Protein AF-Q7Z3J3-2-F1 (afdb_monomer_lite)

Sequence (155 aa):
MDPRAHRFLGLLYELEENTEKAVECYRRSVELNPTQKDLVLKIAELLCKNDVTDGRAKYWVERAAKLFPGSPAIYKLKEQLLDCEGEDGWNKLFDLIQSELYVRPDDVHVNIRLVELYRSTKRLKDAVARCHEAERNIALRSSLEWNSCVVQTLK

Foldseek 3Di:
DALVVLQVQLVVCVVVVNLVSNLVSLVVSCVRPVVPLVSLLVNLVSCLVVPLPPPVNVVSLVSNCVVDPLDPSSLVSLLSNLVVVPPVSLVVNLVSLVVNCVVVVLPLVSLLVNLVSCVVVVVLVVSQVSLVVCVPPPSLVPDPSSVVSNVVSVD

Structure (mmCIF, N/CA/C/O backbone):
data_AF-Q7Z3J3-2-F1
#
_entry.id   AF-Q7Z3J3-2-F1
#
loop_
_atom_site.group_PDB
_atom_site.id
_atom_site.type_symbol
_atom_site.label_atom_id
_atom_site.label_alt_id
_atom_site.label_comp_id
_atom_site.label_asym_id
_atom_site.label_entity_id
_atom_site.label_seq_id
_atom_site.pdbx_PDB_ins_code
_atom_site.Cartn_x
_atom_site.Cartn_y
_atom_site.Cartn_z
_atom_site.occupancy
_atom_site.B_iso_or_equiv
_atom_site.auth_seq_id
_atom_site.auth_comp_id
_atom_site.auth_asym_id
_atom_site.auth_atom_id
_atom_site.pdbx_PDB_model_num
ATOM 1 N N . MET A 1 1 ? 22.653 9.520 -22.643 1.00 63.66 1 MET A N 1
ATOM 2 C CA . MET A 1 1 ? 21.514 8.939 -23.389 1.00 63.66 1 MET A CA 1
ATOM 3 C C . MET A 1 1 ? 20.241 9.659 -22.974 1.00 63.66 1 MET A C 1
ATOM 5 O O . MET A 1 1 ? 20.209 10.203 -21.880 1.00 63.66 1 MET A O 1
ATOM 9 N N . ASP A 1 2 ? 19.239 9.710 -23.851 1.00 89.56 2 ASP A N 1
ATOM 10 C CA . ASP A 1 2 ? 17.953 10.385 -23.619 1.00 89.56 2 ASP A CA 1
ATOM 11 C C . ASP A 1 2 ? 17.171 9.717 -22.459 1.00 89.56 2 ASP A C 1
ATOM 13 O O . ASP A 1 2 ? 17.077 8.484 -22.446 1.00 89.56 2 ASP A O 1
ATOM 17 N N . PRO A 1 3 ? 16.584 10.467 -21.500 1.00 91.88 3 PRO A N 1
ATOM 18 C CA . PRO A 1 3 ? 15.710 9.904 -20.461 1.00 91.88 3 PRO A CA 1
ATOM 19 C C . PRO A 1 3 ? 14.597 9.005 -21.020 1.00 91.88 3 PRO A C 1
ATOM 21 O O . PRO A 1 3 ? 14.245 8.007 -20.385 1.00 91.88 3 PRO A O 1
ATOM 24 N N . ARG A 1 4 ? 14.076 9.296 -22.218 1.00 92.94 4 ARG A N 1
ATOM 25 C CA . ARG A 1 4 ? 13.056 8.478 -22.894 1.00 92.94 4 ARG A CA 1
ATOM 26 C C . ARG A 1 4 ? 13.582 7.100 -23.287 1.00 92.94 4 ARG A C 1
ATOM 28 O O . ARG A 1 4 ? 12.855 6.120 -23.158 1.00 92.94 4 ARG A O 1
ATOM 35 N N . ALA A 1 5 ? 14.847 7.010 -23.704 1.00 95.00 5 ALA A N 1
ATOM 36 C CA . ALA A 1 5 ? 15.481 5.735 -24.033 1.00 95.00 5 ALA A CA 1
ATOM 37 C C . ALA A 1 5 ? 15.639 4.862 -22.780 1.00 95.00 5 ALA A C 1
ATOM 39 O O . ALA A 1 5 ? 15.312 3.680 -22.806 1.00 95.00 5 ALA A O 1
ATOM 40 N N . HIS A 1 6 ? 16.056 5.460 -21.660 1.00 95.06 6 HIS A N 1
ATOM 41 C CA . HIS A 1 6 ? 16.124 4.760 -20.375 1.00 95.06 6 HIS A CA 1
ATOM 42 C C . HIS A 1 6 ? 14.747 4.303 -19.881 1.00 95.06 6 HIS A C 1
ATOM 44 O O . HIS A 1 6 ? 14.615 3.172 -19.426 1.00 95.06 6 HIS A O 1
ATOM 50 N N . ARG A 1 7 ? 13.709 5.137 -20.022 1.00 96.38 7 ARG A N 1
ATOM 51 C CA . ARG A 1 7 ? 12.327 4.751 -19.697 1.00 96.38 7 ARG A CA 1
ATOM 52 C C . ARG A 1 7 ? 11.870 3.561 -20.536 1.00 96.38 7 ARG A C 1
ATOM 54 O O . ARG A 1 7 ? 11.320 2.612 -19.993 1.00 96.38 7 ARG A O 1
ATOM 61 N N . PHE A 1 8 ? 12.097 3.605 -21.846 1.00 96.88 8 PHE A N 1
ATOM 62 C CA . PHE A 1 8 ? 11.684 2.525 -22.735 1.00 96.88 8 PHE A CA 1
ATOM 63 C C . PHE A 1 8 ? 12.425 1.219 -22.429 1.00 96.88 8 PHE A C 1
ATOM 65 O O . PHE A 1 8 ? 11.799 0.171 -22.342 1.00 96.88 8 PHE A O 1
ATOM 72 N N . LEU A 1 9 ? 13.732 1.288 -22.164 1.00 97.19 9 LEU A N 1
ATOM 73 C CA . LEU A 1 9 ? 14.509 0.121 -21.750 1.00 97.19 9 LEU A CA 1
ATOM 74 C C . 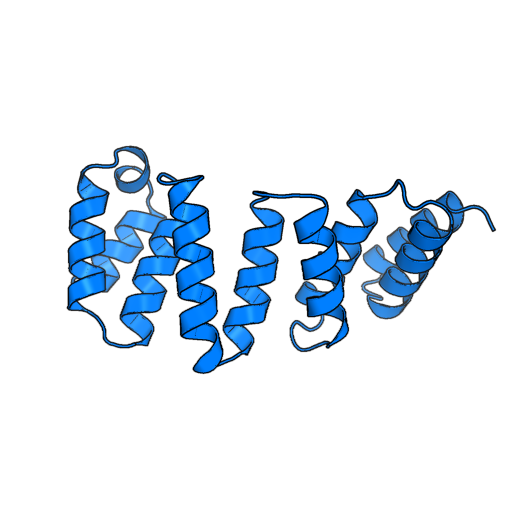LEU A 1 9 ? 14.033 -0.449 -20.403 1.00 97.19 9 LEU A C 1
ATOM 76 O O . LEU A 1 9 ? 13.972 -1.664 -20.245 1.00 97.19 9 LEU A O 1
ATOM 80 N N . GLY A 1 10 ? 13.648 0.412 -19.456 1.00 97.81 10 GLY A N 1
ATOM 81 C CA . GLY A 1 10 ? 13.048 -0.019 -18.192 1.00 97.81 10 GLY A CA 1
ATOM 82 C C . GLY A 1 10 ? 11.746 -0.791 -18.394 1.00 97.81 10 GLY A C 1
ATOM 83 O O . GLY A 1 10 ? 11.554 -1.821 -17.758 1.00 97.81 10 GLY A O 1
ATOM 84 N N . LEU A 1 11 ? 10.909 -0.355 -19.340 1.00 97.94 11 LEU A N 1
ATOM 85 C CA . LEU A 1 11 ? 9.674 -1.054 -19.700 1.00 97.94 11 LEU A CA 1
ATOM 86 C C . LEU A 1 11 ? 9.942 -2.425 -20.328 1.00 97.94 11 LEU A C 1
ATOM 88 O O . LEU A 1 11 ? 9.247 -3.381 -20.006 1.00 97.94 11 LEU A O 1
ATOM 92 N N . LEU A 1 12 ? 10.952 -2.537 -21.198 1.00 98.19 12 LEU A N 1
ATOM 93 C CA . LEU A 1 12 ? 11.341 -3.827 -21.776 1.00 98.19 12 LEU A CA 1
ATOM 94 C C . LEU A 1 12 ? 11.788 -4.807 -20.684 1.00 98.19 12 LEU A C 1
ATOM 96 O O . LEU A 1 12 ? 11.304 -5.932 -20.646 1.00 98.19 12 LEU A O 1
ATOM 100 N N . TYR A 1 13 ? 12.631 -4.362 -19.749 1.00 98.19 13 TYR A N 1
ATOM 101 C CA . TYR A 1 13 ? 13.051 -5.204 -18.628 1.00 98.19 13 TYR A CA 1
ATOM 102 C C . TYR A 1 13 ? 11.916 -5.530 -17.649 1.00 98.19 13 TYR A C 1
ATOM 104 O O . TYR A 1 13 ? 11.909 -6.621 -17.090 1.00 98.19 13 TYR A O 1
ATOM 112 N N . GLU A 1 14 ? 10.946 -4.631 -17.452 1.00 97.75 14 GLU A N 1
ATOM 113 C CA . GLU A 1 14 ? 9.740 -4.910 -16.658 1.00 97.75 14 GLU A CA 1
ATOM 114 C C . GLU A 1 14 ? 8.900 -6.029 -17.291 1.00 97.75 14 GLU A C 1
ATOM 116 O O . GLU A 1 14 ? 8.432 -6.914 -16.578 1.00 97.75 14 GLU A O 1
ATOM 121 N N . LEU A 1 15 ? 8.749 -6.028 -18.620 1.00 97.50 15 LEU A N 1
ATOM 122 C CA . LEU A 1 15 ? 8.045 -7.085 -19.358 1.00 97.50 15 LEU A CA 1
ATOM 123 C C . LEU A 1 15 ? 8.790 -8.427 -19.336 1.00 97.50 15 LEU A C 1
ATOM 125 O O . LEU A 1 15 ? 8.155 -9.474 -19.391 1.00 97.50 15 LEU A O 1
ATOM 129 N N . GLU A 1 16 ? 10.118 -8.397 -19.233 1.00 97.31 16 GLU A N 1
ATOM 130 C CA . GLU A 1 16 ? 10.969 -9.579 -19.035 1.00 97.31 16 GLU A CA 1
ATOM 131 C C . GLU A 1 16 ? 11.041 -10.036 -17.563 1.00 97.31 16 GLU A C 1
ATOM 133 O O . GLU A 1 16 ? 11.842 -10.909 -17.236 1.00 97.31 16 GLU A O 1
ATOM 138 N N . GLU A 1 17 ? 10.259 -9.425 -16.663 1.00 95.38 17 GLU A N 1
ATOM 139 C CA . GLU A 1 17 ? 10.280 -9.664 -15.209 1.00 95.38 17 GLU A CA 1
ATOM 140 C C . GLU A 1 17 ? 11.663 -9.447 -14.561 1.00 95.38 17 GLU A C 1
ATOM 142 O O . GLU A 1 17 ? 11.945 -9.901 -13.451 1.00 95.38 17 GLU A O 1
ATOM 147 N N . ASN A 1 18 ? 12.543 -8.694 -15.225 1.00 96.81 18 ASN A N 1
ATOM 148 C CA . ASN A 1 18 ? 13.864 -8.349 -14.720 1.00 96.81 18 ASN A CA 1
ATOM 149 C C . ASN A 1 18 ? 13.798 -7.073 -13.872 1.00 96.81 18 ASN A C 1
ATOM 151 O O . ASN A 1 18 ? 14.215 -5.991 -14.302 1.00 96.81 18 ASN A O 1
ATOM 155 N N . THR A 1 19 ? 13.267 -7.209 -12.654 1.00 96.50 19 THR A N 1
ATOM 156 C CA . THR A 1 19 ? 13.031 -6.093 -11.723 1.00 96.50 19 THR A CA 1
ATOM 157 C C . THR A 1 19 ? 14.275 -5.226 -11.521 1.0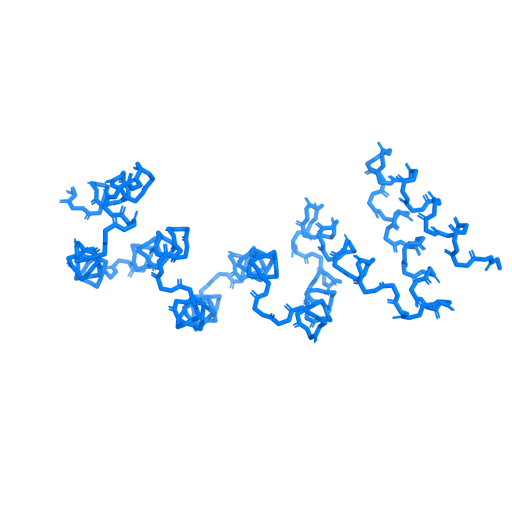0 96.50 19 THR A C 1
ATOM 159 O O . THR A 1 19 ? 14.186 -4.002 -11.592 1.00 96.50 19 THR A O 1
ATOM 162 N N . GLU A 1 20 ? 15.450 -5.832 -11.326 1.00 96.94 20 GLU A N 1
ATOM 163 C CA . GLU A 1 20 ? 16.689 -5.092 -11.056 1.00 96.94 20 GLU A CA 1
ATOM 164 C C . GLU A 1 20 ? 17.074 -4.155 -12.201 1.00 96.94 20 GLU A C 1
ATOM 166 O O . GLU A 1 20 ? 17.304 -2.957 -11.996 1.00 96.94 20 GLU A O 1
ATOM 171 N N . LYS A 1 21 ? 17.095 -4.677 -13.433 1.00 97.81 21 LYS A N 1
ATOM 172 C CA . LYS A 1 21 ? 17.436 -3.865 -14.604 1.00 97.81 21 LYS A CA 1
ATOM 173 C C . LYS A 1 21 ? 16.350 -2.841 -14.921 1.00 97.81 21 LYS A C 1
ATOM 175 O O . LYS A 1 21 ? 16.678 -1.727 -15.341 1.00 97.81 21 LYS A O 1
ATOM 180 N N . ALA A 1 22 ? 15.079 -3.183 -14.703 1.00 98.25 22 ALA A N 1
ATOM 181 C CA . ALA A 1 22 ? 13.963 -2.257 -14.872 1.00 98.25 22 ALA A CA 1
ATOM 182 C C . ALA A 1 22 ? 14.101 -1.051 -13.930 1.00 98.25 22 ALA A C 1
ATOM 184 O O . ALA A 1 22 ? 14.095 0.097 -14.384 1.00 98.25 22 ALA A O 1
ATOM 185 N N . VAL A 1 23 ? 14.325 -1.305 -12.635 1.00 98.00 23 VAL A N 1
ATOM 186 C CA . VAL A 1 23 ? 14.533 -0.271 -11.611 1.00 98.00 23 VAL A CA 1
ATOM 187 C C . VAL A 1 23 ? 15.760 0.581 -11.926 1.00 98.00 23 VAL A C 1
ATOM 189 O O . VAL A 1 23 ? 15.686 1.806 -11.824 1.00 98.00 23 VAL A O 1
ATOM 192 N N . GLU A 1 24 ? 16.872 -0.018 -12.361 1.00 97.62 24 GLU A N 1
ATOM 193 C CA . GLU A 1 24 ? 18.061 0.739 -12.761 1.00 97.62 24 GLU A CA 1
ATOM 194 C C . GLU A 1 24 ? 17.768 1.694 -13.931 1.00 97.62 24 GLU A C 1
ATOM 196 O O . GLU A 1 24 ? 18.136 2.874 -13.889 1.00 97.62 24 GLU A O 1
ATOM 201 N N . CYS A 1 25 ? 17.085 1.206 -14.968 1.00 97.69 25 CYS A N 1
ATOM 202 C CA . CYS A 1 25 ? 16.747 2.001 -16.145 1.00 97.69 25 CYS A CA 1
ATOM 203 C C . CYS A 1 25 ? 15.769 3.132 -15.808 1.00 97.69 25 CYS A C 1
ATOM 205 O O . CYS A 1 25 ? 15.994 4.280 -16.202 1.00 97.69 25 CYS A O 1
ATOM 207 N N . TYR A 1 26 ? 14.730 2.849 -15.022 1.00 98.19 26 TYR A N 1
ATOM 208 C CA . TYR A 1 26 ? 13.800 3.875 -14.560 1.00 98.19 26 TYR A CA 1
ATOM 209 C C . TYR A 1 26 ? 14.474 4.902 -13.655 1.00 98.19 26 TYR A C 1
ATOM 211 O O . TYR A 1 26 ? 14.254 6.099 -13.844 1.00 98.19 26 TYR A O 1
ATOM 219 N N . ARG A 1 27 ? 15.357 4.480 -12.741 1.00 97.12 27 ARG A N 1
ATOM 220 C CA . ARG A 1 27 ? 16.119 5.401 -11.890 1.00 97.12 27 ARG A CA 1
ATOM 221 C C . ARG A 1 27 ? 16.956 6.362 -12.733 1.00 97.12 27 ARG A C 1
ATOM 223 O O . ARG A 1 27 ? 16.840 7.570 -12.544 1.00 97.12 27 ARG A O 1
ATOM 230 N N . ARG A 1 28 ? 17.718 5.854 -13.710 1.00 97.25 28 ARG A N 1
ATOM 231 C CA . ARG A 1 28 ? 18.497 6.698 -14.638 1.00 97.25 28 ARG A CA 1
ATOM 232 C C . ARG A 1 28 ? 17.600 7.660 -15.424 1.00 97.25 28 ARG A C 1
ATOM 234 O O . ARG A 1 28 ? 17.967 8.811 -15.640 1.00 97.25 28 ARG A O 1
ATOM 241 N N . SER A 1 29 ? 16.409 7.218 -15.837 1.00 97.69 29 SER A N 1
A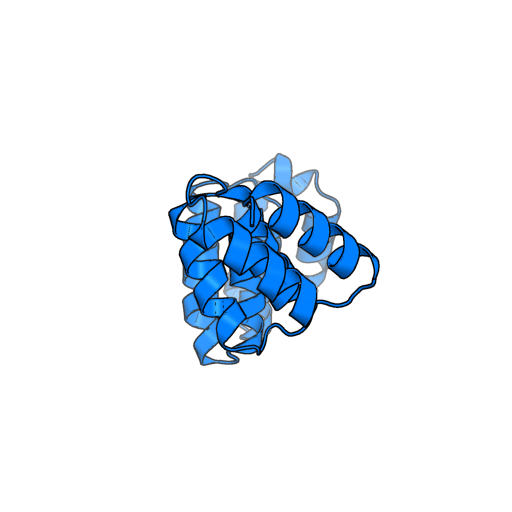TOM 242 C CA . SER A 1 29 ? 15.435 8.088 -16.511 1.00 97.69 29 SER A CA 1
ATOM 243 C C . SER A 1 29 ? 14.951 9.233 -15.608 1.00 97.69 29 SER A C 1
ATOM 245 O O . SER A 1 29 ? 14.900 10.380 -16.052 1.00 97.69 29 SER A O 1
ATOM 247 N N . VAL A 1 30 ? 14.644 8.944 -14.338 1.00 96.62 30 VAL A N 1
ATOM 248 C CA . VAL A 1 30 ? 14.226 9.942 -13.338 1.00 96.62 30 VAL A CA 1
ATOM 249 C C . VAL A 1 30 ? 15.363 10.903 -12.983 1.00 96.62 30 VAL A C 1
ATOM 251 O O . VAL A 1 30 ? 15.116 12.095 -12.834 1.00 96.62 30 VAL A O 1
ATOM 254 N N . GLU A 1 31 ? 16.603 10.424 -12.879 1.00 95.75 31 GLU A N 1
ATOM 255 C CA . GLU A 1 31 ? 17.786 11.266 -12.636 1.00 95.75 31 GLU A CA 1
ATOM 256 C C . GLU A 1 31 ? 18.009 12.276 -13.773 1.00 95.75 31 GLU A C 1
ATOM 258 O O . GLU A 1 31 ? 18.309 13.441 -13.520 1.00 95.75 31 GLU A O 1
ATOM 263 N N . LEU A 1 32 ? 17.813 11.845 -15.024 1.00 96.25 32 LEU A N 1
ATOM 264 C CA . LEU A 1 32 ? 17.954 12.694 -16.211 1.00 96.25 32 LEU A CA 1
ATOM 265 C C . LEU A 1 32 ? 16.766 13.642 -16.423 1.00 96.25 32 LEU A C 1
ATOM 267 O O . LEU A 1 32 ? 16.940 14.738 -16.951 1.00 96.25 32 LEU A O 1
ATOM 271 N N . ASN A 1 33 ? 15.556 13.225 -16.048 1.00 95.06 33 ASN A N 1
ATOM 272 C CA . ASN A 1 33 ? 14.362 14.061 -16.095 1.00 95.06 33 ASN A CA 1
ATOM 273 C C . ASN A 1 33 ? 13.474 13.823 -14.854 1.00 95.06 33 ASN A C 1
ATOM 275 O O . ASN A 1 33 ? 12.583 12.962 -14.890 1.00 95.06 33 ASN A O 1
ATOM 279 N N . PRO A 1 34 ? 13.650 14.633 -13.788 1.00 94.19 34 PRO A N 1
ATOM 280 C CA . PRO A 1 34 ? 12.923 14.488 -12.522 1.00 94.19 34 PRO A CA 1
ATOM 281 C C . PRO A 1 34 ? 11.419 14.786 -12.583 1.00 94.19 34 PRO A C 1
ATOM 283 O O . PRO A 1 34 ? 10.717 14.600 -11.590 1.00 94.19 34 PRO A O 1
ATO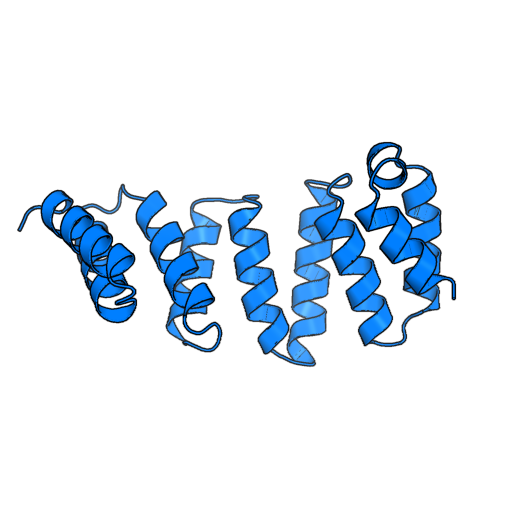M 286 N N . THR A 1 35 ? 10.899 15.264 -13.719 1.00 94.88 35 THR A N 1
ATOM 287 C CA . THR A 1 35 ? 9.463 15.562 -13.879 1.00 94.88 35 THR A CA 1
ATOM 288 C C . THR A 1 35 ? 8.600 14.303 -14.016 1.00 94.88 35 THR A C 1
ATOM 290 O O . THR A 1 35 ? 7.385 14.365 -13.830 1.00 94.88 35 THR A O 1
ATOM 293 N N . GLN A 1 36 ? 9.224 13.151 -14.279 1.00 94.75 36 GLN A N 1
ATOM 294 C CA . GLN A 1 36 ? 8.576 11.850 -14.466 1.00 94.75 36 GLN A CA 1
ATOM 295 C C . GLN A 1 36 ? 8.181 11.207 -13.127 1.00 94.75 36 GLN A C 1
ATOM 297 O O . GLN A 1 36 ? 8.750 10.204 -12.694 1.00 94.75 36 GLN A O 1
ATOM 302 N N . LYS A 1 37 ? 7.218 11.816 -12.427 1.00 95.50 37 LYS A N 1
ATOM 303 C CA . LYS A 1 37 ? 6.751 11.351 -11.108 1.00 95.50 37 LYS A CA 1
ATOM 304 C C . LYS A 1 37 ? 6.154 9.942 -11.158 1.00 95.50 37 LYS A C 1
ATOM 306 O O . LYS A 1 37 ? 6.287 9.193 -10.195 1.00 95.50 37 LYS A O 1
ATOM 311 N N . ASP A 1 38 ? 5.530 9.578 -12.274 1.00 96.31 38 ASP A N 1
ATOM 312 C CA . ASP A 1 38 ? 4.971 8.248 -12.526 1.00 96.31 38 ASP A CA 1
ATOM 313 C C . ASP A 1 38 ? 6.034 7.147 -12.429 1.00 96.31 38 ASP A C 1
ATOM 315 O O . ASP A 1 38 ? 5.769 6.089 -11.865 1.00 96.31 38 ASP A O 1
ATOM 319 N N . LEU A 1 39 ? 7.264 7.417 -12.879 1.00 97.38 39 LEU A N 1
ATOM 320 C CA . LEU A 1 39 ? 8.366 6.464 -12.748 1.00 97.38 39 LEU A CA 1
ATOM 321 C C . LEU A 1 39 ? 8.809 6.267 -11.295 1.00 97.38 39 LEU A C 1
ATOM 323 O O . LEU A 1 39 ? 9.237 5.177 -10.938 1.00 97.38 39 LEU A O 1
ATOM 327 N N . VAL A 1 40 ? 8.674 7.282 -10.436 1.00 97.88 40 VAL A N 1
ATOM 328 C CA . VAL A 1 40 ? 8.963 7.140 -8.998 1.00 97.88 40 VAL A CA 1
ATOM 329 C C . VAL A 1 40 ? 7.980 6.163 -8.351 1.00 97.88 40 VAL A C 1
ATOM 331 O O . VAL A 1 40 ? 8.403 5.297 -7.589 1.00 97.88 40 VAL A O 1
ATOM 334 N N . LEU A 1 41 ? 6.688 6.274 -8.685 1.00 98.00 41 LEU A N 1
ATOM 335 C CA . LEU A 1 41 ? 5.669 5.321 -8.238 1.00 98.00 41 LEU A CA 1
ATOM 336 C C . LEU A 1 41 ? 5.932 3.925 -8.815 1.00 98.00 41 LEU A C 1
ATOM 338 O O . LEU A 1 41 ? 5.959 2.961 -8.060 1.00 98.00 41 LEU A O 1
ATOM 342 N N . LYS A 1 42 ? 6.217 3.824 -10.117 1.00 97.69 42 LYS A N 1
ATOM 343 C CA . LYS A 1 42 ? 6.514 2.548 -10.782 1.00 97.69 42 LYS A CA 1
ATOM 344 C C . LYS A 1 42 ? 7.702 1.817 -10.149 1.00 97.69 42 LYS A C 1
ATOM 346 O O . LYS A 1 42 ? 7.637 0.609 -9.954 1.00 97.69 42 LYS A O 1
ATOM 351 N N . ILE A 1 43 ? 8.776 2.531 -9.801 1.00 98.12 43 ILE A N 1
ATOM 352 C CA . ILE A 1 43 ? 9.924 1.935 -9.101 1.00 98.12 43 ILE A CA 1
ATOM 353 C C . ILE A 1 43 ? 9.496 1.393 -7.732 1.00 98.12 43 ILE A C 1
ATOM 355 O O . ILE A 1 43 ? 9.863 0.274 -7.387 1.00 98.12 43 ILE A O 1
ATOM 359 N N . ALA A 1 44 ? 8.709 2.157 -6.968 1.00 97.94 44 ALA A N 1
ATOM 360 C CA . ALA A 1 44 ? 8.205 1.711 -5.672 1.00 97.94 44 ALA A CA 1
ATOM 361 C C . ALA A 1 44 ? 7.333 0.446 -5.801 1.00 97.94 44 ALA A C 1
ATOM 363 O O . ALA A 1 44 ? 7.535 -0.512 -5.061 1.00 97.94 44 ALA A O 1
ATOM 364 N N . GLU A 1 45 ? 6.427 0.413 -6.783 1.00 97.75 45 GLU A N 1
ATOM 365 C CA . GLU A 1 45 ? 5.580 -0.748 -7.085 1.00 97.75 45 GLU A CA 1
ATOM 366 C C . GLU A 1 45 ? 6.401 -1.984 -7.461 1.00 97.75 45 GLU A C 1
ATOM 368 O O . GLU A 1 45 ? 6.138 -3.071 -6.951 1.00 97.75 45 GLU A O 1
ATOM 373 N N . LEU A 1 46 ? 7.405 -1.828 -8.329 1.00 97.69 46 LEU A N 1
ATOM 374 C CA . LEU A 1 46 ? 8.259 -2.936 -8.758 1.00 97.69 46 LEU A CA 1
ATOM 375 C C . LEU A 1 46 ? 9.076 -3.515 -7.606 1.00 97.69 46 LEU A C 1
ATOM 377 O O . LEU A 1 46 ? 9.157 -4.735 -7.477 1.00 97.69 46 LEU A O 1
ATOM 381 N N . LEU A 1 47 ? 9.641 -2.656 -6.757 1.00 97.38 47 LEU A N 1
ATOM 382 C CA . LEU A 1 47 ? 10.405 -3.096 -5.593 1.00 97.38 47 LEU A CA 1
ATOM 383 C C . LEU A 1 47 ? 9.511 -3.845 -4.600 1.00 97.38 47 LEU A C 1
ATOM 385 O O . LEU A 1 47 ? 9.830 -4.976 -4.254 1.00 97.38 47 LEU A O 1
ATOM 389 N N . CYS A 1 48 ? 8.358 -3.282 -4.221 1.00 96.50 48 CYS A N 1
ATOM 390 C CA . CYS A 1 48 ? 7.423 -3.947 -3.306 1.00 96.50 48 CYS A CA 1
ATOM 391 C C . CYS A 1 48 ? 6.851 -5.255 -3.874 1.00 96.50 48 CYS A C 1
ATOM 393 O O . CYS A 1 48 ? 6.648 -6.202 -3.120 1.00 96.50 48 CYS A O 1
ATOM 395 N N . LYS A 1 49 ? 6.595 -5.329 -5.190 1.00 95.56 49 LYS A N 1
ATOM 396 C CA . LYS A 1 49 ? 6.117 -6.555 -5.851 1.00 95.56 49 LYS A CA 1
ATOM 397 C C . LYS A 1 49 ? 7.175 -7.662 -5.845 1.00 95.56 49 LYS A C 1
ATOM 399 O O . LYS A 1 49 ? 6.815 -8.830 -5.741 1.00 95.56 49 LYS A O 1
ATOM 404 N N . ASN A 1 50 ? 8.445 -7.303 -6.017 1.00 95.62 50 ASN A N 1
ATOM 405 C CA . ASN A 1 50 ? 9.547 -8.255 -6.117 1.00 95.62 50 ASN A CA 1
ATOM 406 C C . ASN A 1 50 ? 10.018 -8.740 -4.744 1.00 95.62 50 ASN A C 1
ATOM 408 O O . ASN A 1 50 ? 10.099 -9.941 -4.510 1.00 95.62 50 ASN A O 1
ATOM 412 N N . ASP A 1 51 ? 10.335 -7.801 -3.855 1.00 93.62 51 ASP A N 1
ATOM 413 C CA . ASP A 1 51 ? 10.745 -8.071 -2.483 1.00 93.62 51 ASP A CA 1
ATOM 414 C C . ASP A 1 51 ? 10.43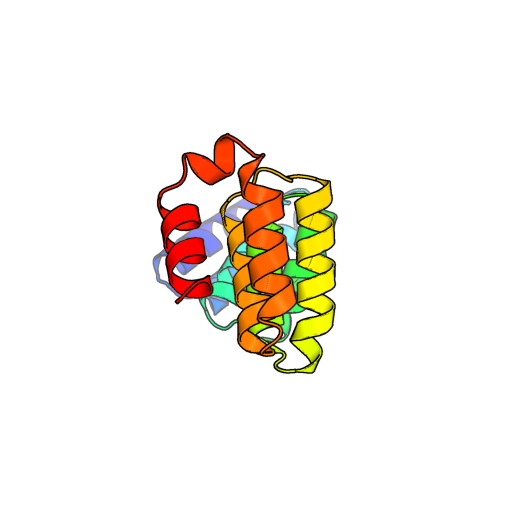8 -6.850 -1.609 1.00 93.62 51 ASP A C 1
ATOM 416 O O . ASP A 1 51 ? 11.148 -5.844 -1.610 1.00 93.62 51 ASP A O 1
ATOM 420 N N . VAL A 1 52 ? 9.367 -6.948 -0.829 1.00 91.94 52 VAL A N 1
ATOM 421 C CA . VAL A 1 52 ? 8.951 -5.908 0.120 1.00 91.94 52 VAL A CA 1
ATOM 422 C C . VAL A 1 52 ? 9.985 -5.661 1.230 1.00 91.94 52 VAL A C 1
ATOM 424 O O . VAL A 1 52 ? 9.985 -4.587 1.830 1.00 91.94 52 VAL A O 1
ATOM 427 N N . THR A 1 53 ? 10.894 -6.611 1.480 1.00 91.19 53 THR A N 1
ATOM 428 C CA . THR A 1 53 ? 11.976 -6.469 2.465 1.00 91.19 53 THR A CA 1
ATOM 429 C C . THR A 1 53 ? 13.203 -5.739 1.913 1.00 91.19 53 THR A C 1
ATOM 431 O O . THR A 1 53 ? 14.103 -5.380 2.677 1.00 91.19 53 THR A O 1
ATOM 434 N N . ASP A 1 54 ? 13.232 -5.443 0.608 1.00 90.94 54 ASP A N 1
ATOM 435 C CA . ASP A 1 54 ? 14.291 -4.654 -0.012 1.00 90.94 54 ASP A CA 1
ATOM 436 C C . ASP A 1 54 ? 14.358 -3.253 0.618 1.00 90.94 54 ASP A C 1
ATOM 438 O O . ASP A 1 54 ? 13.413 -2.461 0.557 1.00 90.94 54 ASP A O 1
ATOM 442 N N . GLY A 1 55 ? 15.519 -2.894 1.175 1.00 90.94 55 GLY A N 1
ATOM 443 C CA . GLY A 1 55 ? 15.740 -1.583 1.791 1.00 90.94 55 GLY A CA 1
ATOM 444 C C . GLY A 1 55 ? 15.481 -0.396 0.850 1.00 90.94 55 GLY A C 1
ATOM 445 O O . GLY A 1 55 ? 15.173 0.708 1.309 1.00 90.94 55 GLY A O 1
ATOM 446 N N . ARG A 1 56 ? 15.548 -0.604 -0.473 1.00 95.62 56 ARG A N 1
ATOM 447 C CA . ARG A 1 56 ? 15.192 0.398 -1.488 1.00 95.62 56 ARG A CA 1
ATOM 448 C C . ARG A 1 56 ? 13.684 0.641 -1.545 1.00 95.62 56 ARG A C 1
ATOM 450 O O . ARG A 1 56 ? 13.288 1.770 -1.838 1.00 95.62 56 ARG A O 1
ATOM 457 N N . ALA A 1 57 ? 12.850 -0.363 -1.269 1.00 96.38 57 ALA A N 1
ATOM 458 C CA . ALA A 1 57 ? 11.395 -0.261 -1.376 1.00 96.38 57 ALA A CA 1
ATOM 459 C C . ALA A 1 57 ? 10.863 0.868 -0.485 1.00 96.38 57 ALA A C 1
ATOM 461 O O . ALA A 1 57 ? 10.214 1.793 -0.976 1.00 96.38 57 ALA A O 1
ATOM 462 N N . LYS A 1 58 ? 11.258 0.882 0.795 1.00 95.06 58 LYS A N 1
ATOM 463 C CA . LYS A 1 58 ? 10.891 1.942 1.747 1.00 95.06 58 LYS A CA 1
ATOM 464 C C . LYS A 1 58 ? 11.265 3.340 1.252 1.00 95.06 58 LYS A C 1
ATOM 466 O O . LYS A 1 58 ? 10.426 4.239 1.251 1.00 95.06 58 LYS A O 1
ATOM 471 N N . TYR A 1 59 ? 12.494 3.512 0.762 1.00 96.56 59 TYR A N 1
ATOM 472 C CA . TYR A 1 59 ? 12.962 4.792 0.225 1.00 96.56 59 TYR A CA 1
ATOM 473 C C . TYR A 1 59 ? 12.099 5.287 -0.948 1.00 96.56 59 TYR A C 1
ATOM 475 O O . TYR A 1 59 ? 11.704 6.458 -0.995 1.00 96.56 59 TYR A O 1
ATOM 483 N N . TRP A 1 60 ? 11.792 4.405 -1.903 1.00 97.50 60 TRP A N 1
ATOM 484 C CA . TRP A 1 60 ? 11.007 4.770 -3.082 1.00 97.50 60 TRP A CA 1
ATOM 485 C C . TRP A 1 60 ? 9.530 4.996 -2.759 1.00 97.50 60 TRP A C 1
ATOM 487 O O . TRP A 1 60 ? 8.949 5.943 -3.293 1.00 97.50 60 TRP A O 1
ATOM 497 N N . VAL A 1 61 ? 8.946 4.228 -1.835 1.00 97.62 61 VAL A N 1
ATOM 498 C CA . VAL A 1 61 ? 7.577 4.455 -1.345 1.00 97.62 61 VAL A CA 1
ATOM 499 C C . VAL A 1 61 ? 7.465 5.805 -0.636 1.00 97.62 61 VAL A C 1
ATOM 501 O O . VAL A 1 61 ? 6.532 6.559 -0.908 1.00 97.62 61 VAL A O 1
ATOM 504 N N . GLU A 1 62 ? 8.426 6.180 0.211 1.00 96.38 62 GLU A N 1
ATOM 505 C CA . GLU A 1 62 ? 8.430 7.492 0.871 1.00 96.38 62 GLU A CA 1
ATOM 506 C C . GLU A 1 62 ? 8.577 8.650 -0.126 1.00 96.38 62 GLU A C 1
ATOM 508 O O . GLU A 1 62 ? 7.906 9.680 0.007 1.00 96.38 62 GLU A O 1
ATOM 513 N N . ARG A 1 63 ? 9.415 8.495 -1.162 1.00 96.94 63 ARG A N 1
ATOM 514 C CA . ARG A 1 63 ? 9.491 9.475 -2.258 1.00 96.94 63 ARG A CA 1
ATOM 515 C C . ARG A 1 63 ? 8.178 9.570 -3.023 1.00 96.94 63 ARG A C 1
ATOM 517 O O . ARG A 1 63 ? 7.714 10.681 -3.272 1.00 96.94 63 ARG A O 1
ATOM 524 N N . ALA A 1 64 ? 7.583 8.438 -3.390 1.00 97.62 64 ALA A N 1
ATOM 525 C CA . ALA A 1 64 ? 6.322 8.403 -4.117 1.00 97.62 64 ALA A CA 1
ATOM 526 C C . ALA A 1 64 ? 5.186 9.023 -3.279 1.00 97.62 64 ALA A C 1
ATOM 528 O O . ALA A 1 64 ? 4.402 9.812 -3.800 1.00 97.62 64 ALA A O 1
ATOM 529 N N . ALA A 1 65 ? 5.169 8.794 -1.963 1.00 96.25 65 ALA A N 1
ATOM 530 C CA . ALA A 1 65 ? 4.187 9.375 -1.049 1.00 96.25 65 ALA A CA 1
ATOM 531 C C . ALA A 1 65 ? 4.223 10.910 -1.001 1.00 96.25 65 ALA A C 1
ATOM 533 O O . ALA A 1 65 ? 3.176 11.543 -0.888 1.00 96.25 65 ALA A O 1
ATOM 534 N N . LYS A 1 66 ? 5.408 11.523 -1.130 1.00 96.62 66 LYS A N 1
ATOM 535 C CA . LYS A 1 66 ? 5.548 12.989 -1.225 1.00 96.62 66 LYS A CA 1
ATOM 536 C C . LYS A 1 66 ? 5.016 13.546 -2.547 1.00 96.62 66 LYS A C 1
ATOM 538 O O . LYS A 1 66 ? 4.612 14.703 -2.604 1.00 96.62 66 LYS A O 1
ATOM 543 N N . LEU A 1 67 ? 5.055 12.750 -3.616 1.00 96.50 67 LEU A N 1
ATOM 544 C CA . LEU A 1 67 ? 4.607 13.153 -4.951 1.00 96.50 67 LEU A CA 1
ATOM 545 C C . LEU A 1 67 ? 3.107 12.933 -5.164 1.00 96.50 67 LEU A C 1
ATOM 547 O O . LEU A 1 67 ? 2.504 13.671 -5.943 1.00 96.50 67 LEU A O 1
ATOM 551 N N . PHE A 1 68 ? 2.529 11.946 -4.478 1.00 95.56 68 PHE A N 1
ATOM 552 C CA . PHE A 1 68 ? 1.138 11.521 -4.616 1.00 95.56 68 PHE A CA 1
ATOM 553 C C . PHE A 1 68 ? 0.444 11.430 -3.242 1.00 95.56 68 PHE A C 1
ATOM 555 O O . PHE A 1 68 ? 0.090 10.331 -2.802 1.00 95.56 68 PHE A O 1
ATOM 562 N N . PRO A 1 69 ? 0.261 12.561 -2.532 1.00 91.31 69 PRO A N 1
ATOM 563 C CA . PRO A 1 69 ? -0.441 12.559 -1.251 1.00 91.31 69 PRO A CA 1
ATOM 564 C C . PRO A 1 69 ? -1.885 12.062 -1.424 1.00 91.31 69 PRO A C 1
ATOM 566 O O . PRO A 1 69 ? -2.556 12.431 -2.385 1.00 91.31 69 PRO A O 1
ATOM 569 N N . GLY A 1 70 ? -2.354 11.212 -0.505 1.00 87.94 70 GLY A N 1
ATOM 570 C CA . GLY A 1 70 ? -3.710 10.640 -0.534 1.00 87.94 70 GLY A CA 1
ATOM 571 C C . GLY A 1 70 ? -3.963 9.622 -1.653 1.00 87.94 70 GLY A C 1
ATOM 572 O O . GLY A 1 70 ? -5.109 9.253 -1.900 1.00 87.94 70 GLY A O 1
ATOM 573 N N . SER A 1 71 ? -2.921 9.176 -2.364 1.00 92.62 71 SER A N 1
ATOM 574 C CA . SER A 1 71 ? -3.069 8.153 -3.399 1.00 92.62 71 SER A CA 1
ATOM 575 C C . SER A 1 71 ? -3.342 6.774 -2.779 1.00 92.62 71 SER A C 1
ATOM 577 O O . SER A 1 71 ? -2.507 6.283 -2.011 1.00 92.62 71 SER A O 1
ATOM 579 N N . PRO A 1 72 ? -4.427 6.080 -3.178 1.00 93.06 72 PRO A N 1
ATOM 580 C CA . PRO A 1 72 ? -4.710 4.719 -2.717 1.00 93.06 72 PRO A CA 1
ATOM 581 C C . PRO A 1 72 ? -3.589 3.724 -3.044 1.00 93.06 72 PRO A C 1
ATOM 583 O O . PRO A 1 72 ? -3.366 2.774 -2.299 1.00 93.06 72 PRO A O 1
ATOM 586 N N . ALA A 1 73 ? -2.857 3.946 -4.143 1.00 94.88 73 ALA A N 1
ATOM 587 C CA . ALA A 1 73 ? -1.704 3.124 -4.501 1.00 94.88 73 ALA A CA 1
ATOM 588 C C . ALA A 1 73 ? -0.568 3.280 -3.478 1.00 94.88 73 ALA A C 1
ATOM 590 O O . ALA A 1 73 ? 0.018 2.292 -3.050 1.00 94.88 73 ALA A O 1
ATOM 591 N N . ILE A 1 74 ? -0.307 4.510 -3.019 1.00 96.88 74 ILE A N 1
ATOM 592 C CA . ILE A 1 74 ? 0.692 4.772 -1.975 1.00 96.88 74 ILE A CA 1
ATOM 593 C C . ILE A 1 74 ? 0.280 4.134 -0.652 1.00 96.88 74 ILE A C 1
ATOM 595 O O . ILE A 1 74 ? 1.134 3.566 0.024 1.00 96.88 74 ILE A O 1
ATOM 599 N N . TYR A 1 75 ? -1.004 4.214 -0.288 1.00 95.94 75 TYR A N 1
ATOM 600 C CA . TYR A 1 75 ? -1.510 3.532 0.901 1.00 95.94 75 TYR A CA 1
ATOM 601 C C . TYR A 1 75 ? -1.208 2.030 0.843 1.00 95.94 75 TYR A C 1
ATOM 603 O O . TYR A 1 75 ? -0.581 1.517 1.763 1.00 95.94 75 TYR A O 1
ATOM 611 N N . LYS A 1 76 ? -1.549 1.356 -0.265 1.00 95.94 76 LYS A N 1
ATOM 612 C CA . LYS A 1 76 ? -1.295 -0.085 -0.435 1.00 95.94 76 LYS A CA 1
ATOM 613 C C . LYS A 1 76 ? 0.188 -0.443 -0.326 1.00 95.94 76 LYS A C 1
ATOM 615 O O . LYS A 1 76 ? 0.533 -1.425 0.317 1.00 95.94 76 LYS A O 1
ATOM 620 N N . LEU A 1 77 ? 1.075 0.364 -0.910 1.00 96.69 77 LEU A N 1
ATOM 621 C CA . LEU A 1 77 ? 2.519 0.126 -0.807 1.00 96.69 77 LEU A CA 1
ATOM 622 C C . LEU A 1 77 ? 3.032 0.301 0.630 1.00 96.69 77 LEU A C 1
ATOM 624 O O . LEU A 1 77 ? 3.862 -0.477 1.092 1.00 96.69 77 LEU A O 1
ATOM 628 N N . LYS A 1 78 ? 2.539 1.309 1.359 1.00 95.81 78 LYS A N 1
ATOM 629 C CA . LYS A 1 78 ? 2.890 1.500 2.775 1.00 95.81 78 LYS A CA 1
ATOM 630 C C . LYS A 1 78 ? 2.337 0.383 3.657 1.00 95.81 78 LYS A C 1
ATOM 632 O O . LYS A 1 78 ? 3.044 -0.073 4.543 1.00 95.81 78 LYS A O 1
ATOM 637 N N . GLU A 1 79 ? 1.105 -0.046 3.405 1.00 94.88 79 GLU A N 1
ATOM 638 C CA . GLU A 1 79 ? 0.469 -1.188 4.066 1.00 94.88 79 GLU A CA 1
ATOM 639 C C . GLU A 1 79 ? 1.331 -2.448 3.906 1.00 94.88 79 GLU A C 1
ATOM 641 O O . GLU A 1 79 ? 1.715 -3.041 4.908 1.00 94.88 79 GLU A O 1
ATOM 646 N N . GLN A 1 80 ? 1.762 -2.767 2.680 1.00 94.12 80 GLN A N 1
ATOM 647 C CA . GLN A 1 80 ? 2.670 -3.890 2.412 1.00 94.12 80 GLN A CA 1
ATOM 648 C C . GLN A 1 80 ? 3.991 -3.797 3.187 1.00 94.12 80 GLN A C 1
ATOM 650 O O . GLN A 1 80 ? 4.426 -4.785 3.772 1.00 94.12 80 GLN A O 1
ATOM 655 N N . LEU A 1 81 ? 4.629 -2.621 3.211 1.00 93.75 81 LEU A N 1
ATOM 656 C CA . LEU A 1 81 ? 5.876 -2.428 3.959 1.00 93.75 81 LEU A CA 1
ATOM 657 C C . LEU A 1 81 ? 5.686 -2.648 5.465 1.00 93.75 81 LEU A C 1
ATOM 659 O O . LEU A 1 81 ? 6.544 -3.244 6.108 1.00 93.75 81 LEU A O 1
ATOM 663 N N . LEU A 1 82 ? 4.578 -2.159 6.025 1.00 93.06 82 LEU A N 1
ATOM 664 C CA . LEU A 1 82 ? 4.302 -2.233 7.460 1.00 93.06 82 LEU A CA 1
ATOM 665 C C . LEU A 1 82 ? 3.863 -3.627 7.909 1.00 93.06 82 LEU A C 1
ATOM 667 O O . LEU A 1 82 ? 4.205 -4.031 9.018 1.00 93.06 82 LEU A O 1
ATOM 671 N N . ASP A 1 83 ? 3.189 -4.385 7.045 1.00 90.25 83 ASP A N 1
ATOM 672 C CA . ASP A 1 83 ? 2.839 -5.785 7.308 1.00 90.25 83 ASP A CA 1
ATOM 673 C C . ASP A 1 83 ? 4.081 -6.667 7.521 1.00 90.25 83 ASP A C 1
ATOM 675 O O . ASP A 1 83 ? 4.017 -7.676 8.225 1.00 90.25 83 ASP A O 1
ATOM 679 N N . CYS A 1 84 ? 5.233 -6.270 6.972 1.00 86.69 84 CYS A N 1
ATOM 680 C CA . CYS A 1 84 ? 6.507 -6.957 7.176 1.00 86.69 84 CYS A CA 1
ATOM 681 C C . CYS A 1 84 ? 7.278 -6.507 8.427 1.00 86.69 84 CYS A C 1
ATOM 683 O O . CYS A 1 84 ? 8.225 -7.189 8.815 1.00 86.69 84 CYS A O 1
ATOM 685 N N . GLU A 1 85 ? 6.897 -5.400 9.079 1.00 85.75 85 GLU A N 1
ATOM 686 C CA . GLU A 1 85 ? 7.607 -4.858 10.254 1.00 85.75 85 GLU A CA 1
ATOM 687 C C . GLU A 1 85 ? 7.221 -5.552 11.586 1.00 85.75 85 GLU A C 1
ATOM 689 O O . GLU A 1 85 ? 7.768 -5.218 12.636 1.00 85.75 85 GLU A O 1
ATOM 694 N N . GLY A 1 86 ? 6.322 -6.545 11.579 1.00 80.38 86 GLY A N 1
ATOM 695 C CA . GLY A 1 86 ? 5.959 -7.316 12.777 1.00 80.38 86 GLY A CA 1
ATOM 696 C C . GLY A 1 86 ? 5.210 -6.490 13.833 1.00 80.38 86 GLY A C 1
ATOM 697 O O . GLY A 1 86 ? 4.308 -5.722 13.500 1.00 80.38 86 GLY A O 1
ATOM 698 N N . GLU A 1 87 ? 5.555 -6.652 15.117 1.00 79.56 87 GLU A N 1
ATOM 699 C CA . GLU A 1 87 ? 4.861 -5.975 16.232 1.00 79.56 87 GLU A CA 1
ATOM 700 C C . GLU A 1 87 ? 5.002 -4.444 16.183 1.00 79.56 87 GLU A C 1
ATOM 702 O O . GLU A 1 87 ? 4.016 -3.730 16.380 1.00 79.56 87 GLU A O 1
ATOM 707 N N . ASP A 1 88 ? 6.186 -3.930 15.830 1.00 81.94 88 ASP A N 1
ATOM 708 C CA . ASP A 1 88 ? 6.420 -2.489 15.645 1.00 81.94 88 ASP A CA 1
ATOM 709 C C . ASP A 1 88 ? 5.607 -1.919 14.471 1.00 81.94 88 ASP A C 1
ATOM 711 O O . ASP A 1 88 ? 5.239 -0.736 14.464 1.00 81.94 88 ASP A O 1
ATOM 715 N N . GLY A 1 89 ? 5.294 -2.773 13.492 1.00 86.25 89 GLY A N 1
ATOM 716 C CA . GLY A 1 89 ? 4.454 -2.448 12.346 1.00 86.25 89 GLY A CA 1
ATOM 717 C C . GLY A 1 89 ? 3.014 -2.124 12.739 1.00 86.25 89 GLY A C 1
ATOM 718 O O . GLY A 1 89 ? 2.391 -1.287 12.086 1.00 86.25 89 GLY A O 1
ATOM 719 N N . TRP A 1 90 ? 2.500 -2.691 13.841 1.00 90.38 90 TRP A N 1
ATOM 720 C CA . TRP A 1 90 ? 1.100 -2.518 14.242 1.00 90.38 90 TRP A CA 1
ATOM 721 C C . TRP A 1 90 ? 0.740 -1.052 14.496 1.00 90.38 90 TRP A C 1
ATOM 723 O O . TRP A 1 90 ? -0.235 -0.564 13.931 1.00 90.38 90 TRP A O 1
ATOM 733 N N . ASN A 1 91 ? 1.530 -0.332 15.303 1.00 91.69 91 ASN A N 1
ATOM 734 C CA . ASN A 1 91 ? 1.232 1.065 15.653 1.00 91.69 91 ASN A CA 1
ATOM 735 C C . ASN A 1 91 ? 1.270 1.967 14.413 1.00 91.69 91 ASN A C 1
ATOM 737 O O . ASN A 1 91 ? 0.361 2.757 14.182 1.00 91.69 91 ASN A O 1
ATOM 741 N N . LYS A 1 92 ? 2.291 1.797 13.567 1.00 93.62 92 LYS A N 1
ATOM 742 C CA . LYS A 1 92 ? 2.432 2.576 12.331 1.00 93.62 92 LYS A CA 1
ATOM 743 C C . LYS A 1 92 ? 1.318 2.269 11.334 1.00 93.62 92 LYS A C 1
ATOM 745 O O . LYS A 1 92 ? 0.844 3.176 10.652 1.00 93.62 92 LYS A O 1
ATOM 750 N N . LEU A 1 93 ? 0.911 1.002 11.233 1.00 94.81 93 LEU A N 1
ATOM 751 C CA . LEU A 1 93 ? -0.180 0.583 10.361 1.00 94.81 93 LEU A CA 1
ATOM 752 C C . LEU A 1 93 ? -1.516 1.112 10.878 1.00 94.81 93 LEU A C 1
ATOM 754 O O . LEU A 1 93 ? -2.322 1.598 10.091 1.00 94.81 93 LEU A O 1
ATOM 758 N N . PHE A 1 94 ? -1.723 1.088 12.194 1.00 94.88 94 PHE A N 1
ATOM 759 C CA . PHE A 1 94 ? -2.888 1.686 12.829 1.00 94.88 94 PHE A CA 1
ATOM 760 C C . PHE A 1 94 ? -2.987 3.180 12.500 1.00 94.88 94 PHE A C 1
ATOM 762 O O . PHE A 1 94 ? -4.017 3.622 11.991 1.00 94.88 94 PHE A O 1
ATOM 769 N N . ASP A 1 95 ? -1.907 3.939 12.698 1.00 94.75 95 ASP A N 1
ATOM 770 C CA . ASP A 1 95 ? -1.859 5.372 12.387 1.00 94.75 95 ASP A CA 1
ATOM 771 C C . ASP A 1 95 ? -2.105 5.647 10.895 1.00 94.75 95 ASP A C 1
ATOM 773 O O . ASP A 1 95 ? -2.863 6.554 10.535 1.00 94.75 95 ASP A O 1
ATOM 777 N N . LEU A 1 96 ? -1.516 4.832 10.010 1.00 95.31 96 LEU A N 1
ATOM 778 C CA . LEU A 1 96 ? -1.739 4.916 8.567 1.00 95.31 96 LEU A CA 1
ATOM 779 C C . LEU A 1 96 ? -3.219 4.709 8.216 1.00 95.31 96 LEU A C 1
ATOM 781 O O . LEU A 1 96 ? -3.793 5.529 7.498 1.00 95.31 96 LEU A O 1
ATOM 785 N N . ILE A 1 97 ? -3.842 3.653 8.742 1.00 96.12 97 ILE A N 1
ATOM 786 C CA . ILE A 1 97 ? -5.255 3.333 8.504 1.00 96.12 97 ILE A CA 1
ATOM 787 C C . ILE A 1 97 ? -6.159 4.455 9.019 1.00 96.12 97 ILE A C 1
ATOM 789 O O . ILE A 1 97 ? -7.068 4.874 8.305 1.00 96.12 97 ILE A O 1
ATOM 793 N N . GLN A 1 98 ? -5.903 4.987 10.217 1.00 95.38 98 GLN A N 1
ATOM 794 C CA . GLN A 1 98 ? -6.673 6.113 10.759 1.00 95.38 98 GLN A CA 1
ATOM 795 C C . GLN A 1 98 ? -6.579 7.348 9.853 1.00 95.38 98 GLN A C 1
ATOM 797 O O . GLN A 1 98 ? -7.597 7.979 9.561 1.00 95.38 98 GLN A O 1
ATOM 802 N N . SER A 1 99 ? -5.379 7.667 9.355 1.00 94.88 99 SER A N 1
ATOM 803 C CA . SER A 1 99 ? -5.191 8.794 8.435 1.00 94.88 99 SER A CA 1
ATOM 804 C C . SER A 1 99 ? -5.943 8.614 7.110 1.00 94.88 99 SER A C 1
ATOM 806 O O . SER A 1 99 ? -6.494 9.580 6.584 1.00 94.88 99 SER A O 1
ATOM 808 N N . GLU A 1 100 ? -6.037 7.385 6.596 1.00 95.12 100 GLU A N 1
ATOM 809 C CA . GLU A 1 100 ? -6.796 7.100 5.378 1.00 95.12 100 GLU A CA 1
ATOM 810 C C . GLU A 1 100 ? -8.304 7.090 5.602 1.00 95.12 100 GLU A C 1
ATOM 812 O O . GLU A 1 100 ? -9.033 7.609 4.763 1.00 95.12 100 GLU A O 1
ATOM 817 N N . LEU A 1 101 ? -8.790 6.578 6.735 1.00 93.75 101 LEU A N 1
ATOM 818 C CA . LEU A 1 101 ? -10.216 6.641 7.075 1.00 93.75 101 LEU A CA 1
ATOM 819 C C . LEU A 1 101 ? -10.703 8.078 7.263 1.00 93.75 101 LEU A C 1
ATOM 821 O O . LEU A 1 101 ? -11.865 8.364 6.989 1.00 93.75 101 LEU A O 1
ATOM 825 N N . TYR A 1 102 ? -9.828 8.992 7.689 1.00 93.12 102 TYR A N 1
ATOM 826 C CA . TYR A 1 102 ? -10.161 10.412 7.751 1.00 93.12 102 TYR A CA 1
ATOM 827 C C . TYR A 1 102 ? -10.424 11.011 6.359 1.00 93.12 102 TYR A C 1
ATOM 829 O O . TYR A 1 102 ? -11.344 11.809 6.192 1.00 93.12 102 TYR A O 1
ATOM 837 N N . VAL A 1 103 ? -9.637 10.620 5.349 1.00 92.25 103 VAL A N 1
ATOM 838 C CA . VAL A 1 103 ? -9.768 11.129 3.970 1.00 92.25 103 VAL A CA 1
ATOM 839 C C . VAL A 1 103 ? -10.832 10.359 3.180 1.00 92.25 103 VAL A C 1
ATOM 841 O O . VAL A 1 103 ? -11.518 10.934 2.335 1.00 92.25 103 VAL A O 1
ATOM 844 N N . ARG A 1 104 ? -10.967 9.055 3.433 1.00 91.75 104 ARG A N 1
ATOM 845 C CA . ARG A 1 104 ? -11.805 8.111 2.682 1.00 91.75 104 ARG A CA 1
ATOM 846 C C . ARG A 1 104 ? -12.585 7.203 3.647 1.00 91.75 104 ARG A C 1
ATOM 848 O O . ARG A 1 104 ? -12.329 5.999 3.699 1.00 91.75 104 ARG A O 1
ATOM 855 N N . PRO A 1 105 ? -13.557 7.749 4.403 1.00 92.25 105 PRO A N 1
ATOM 856 C CA . PRO A 1 105 ? -14.289 6.991 5.425 1.00 92.25 105 PRO A CA 1
ATOM 857 C C . PRO A 1 105 ? -15.109 5.822 4.857 1.00 92.25 105 PRO A C 1
ATOM 859 O O . PRO A 1 105 ? -15.345 4.838 5.560 1.00 92.25 105 PRO A O 1
ATOM 862 N N . ASP A 1 106 ? -15.498 5.909 3.584 1.00 93.06 106 ASP A N 1
ATOM 863 C CA . ASP A 1 106 ? -16.313 4.907 2.888 1.00 93.06 106 ASP A CA 1
ATOM 864 C C . ASP A 1 106 ? -15.469 3.838 2.166 1.00 93.06 106 ASP A C 1
ATOM 866 O O . ASP A 1 106 ? -16.025 2.940 1.533 1.00 93.06 106 ASP A O 1
ATOM 870 N N . ASP A 1 107 ? -14.131 3.913 2.229 1.00 93.81 107 ASP A N 1
ATOM 871 C CA . ASP A 1 107 ? -13.264 2.928 1.578 1.00 93.81 107 ASP A CA 1
ATOM 872 C C . ASP A 1 107 ? -13.377 1.569 2.279 1.00 93.81 107 ASP A C 1
ATOM 874 O O . ASP A 1 107 ? -12.905 1.370 3.402 1.00 93.81 107 ASP A O 1
ATOM 878 N N . VAL A 1 108 ? -14.009 0.622 1.588 1.00 94.75 108 VAL A N 1
ATOM 879 C CA . VAL A 1 108 ? -14.252 -0.743 2.061 1.00 94.75 108 VAL A CA 1
ATOM 880 C C . VAL A 1 108 ? -12.961 -1.438 2.492 1.00 94.75 108 VAL A C 1
ATOM 882 O O . VAL A 1 108 ? -12.939 -2.056 3.554 1.00 94.75 108 VAL A O 1
ATOM 885 N N . HIS A 1 109 ? -11.887 -1.336 1.705 1.00 95.06 109 HIS A N 1
ATOM 886 C CA . HIS A 1 109 ? -10.628 -2.030 1.991 1.00 95.06 109 HIS A CA 1
ATOM 887 C C . HIS A 1 109 ? -9.986 -1.484 3.262 1.00 95.06 109 HIS A C 1
ATOM 889 O O . HIS A 1 109 ? -9.621 -2.254 4.145 1.00 95.06 109 HIS A O 1
ATOM 895 N N . VAL A 1 110 ? -9.917 -0.158 3.402 1.00 95.75 110 VAL A N 1
ATOM 896 C CA . VAL A 1 110 ? -9.333 0.478 4.595 1.00 95.75 110 VAL A CA 1
ATOM 897 C C . VAL A 1 110 ? -10.150 0.137 5.852 1.00 95.75 110 VAL A C 1
ATOM 899 O O . VAL A 1 110 ? -9.588 -0.142 6.913 1.00 95.75 110 VAL A O 1
ATOM 902 N N . ASN A 1 111 ? -11.482 0.090 5.733 1.00 95.81 111 ASN A N 1
ATOM 903 C CA . ASN A 1 111 ? -12.371 -0.339 6.815 1.00 95.81 111 ASN A CA 1
ATOM 904 C C . ASN A 1 111 ? -12.127 -1.801 7.224 1.00 95.81 111 ASN A C 1
ATOM 906 O O . ASN A 1 111 ? -12.007 -2.090 8.416 1.00 95.81 111 ASN A O 1
ATOM 910 N N . ILE A 1 112 ? -12.034 -2.715 6.252 1.00 96.06 112 ILE A N 1
ATOM 911 C CA . ILE A 1 112 ? -11.720 -4.132 6.496 1.00 96.06 112 ILE A CA 1
ATOM 912 C C . ILE A 1 112 ? -10.359 -4.256 7.176 1.00 96.06 112 ILE A C 1
ATOM 914 O O . ILE A 1 112 ? -10.241 -4.962 8.179 1.00 96.06 112 ILE A O 1
ATOM 918 N N . ARG A 1 113 ? -9.350 -3.521 6.695 1.00 95.44 113 ARG A N 1
ATOM 919 C CA . ARG A 1 113 ? -8.001 -3.592 7.252 1.00 95.44 113 ARG A CA 1
ATOM 920 C C . ARG A 1 113 ? -7.959 -3.188 8.721 1.00 95.44 113 ARG A C 1
ATOM 922 O O . ARG A 1 113 ? -7.289 -3.851 9.509 1.00 95.44 113 ARG A O 1
ATOM 929 N N . LEU A 1 114 ? -8.712 -2.162 9.125 1.00 95.81 114 LEU A N 1
ATOM 930 C CA . LEU A 1 114 ? -8.811 -1.782 10.538 1.00 95.81 114 LEU A CA 1
ATOM 931 C C . LEU A 1 114 ? -9.354 -2.930 11.405 1.00 95.81 114 LEU A C 1
ATOM 933 O O . LEU A 1 114 ? -8.824 -3.208 12.481 1.00 95.81 114 LEU A O 1
ATOM 937 N N . VAL A 1 115 ? -10.405 -3.605 10.936 1.00 95.88 115 VAL A N 1
ATOM 938 C CA . VAL A 1 115 ? -11.015 -4.737 11.649 1.00 95.88 115 VAL A CA 1
ATOM 939 C C . VAL A 1 115 ? -10.035 -5.907 11.743 1.00 95.88 115 VAL A C 1
ATOM 941 O O . VAL A 1 115 ? -9.857 -6.478 12.820 1.00 95.88 115 VAL A O 1
ATOM 944 N N . GLU A 1 116 ? -9.346 -6.241 10.651 1.00 94.06 116 GLU A N 1
ATOM 945 C CA . GLU A 1 116 ? -8.296 -7.267 10.639 1.00 94.06 116 GLU A CA 1
ATOM 946 C C . GLU A 1 116 ? -7.155 -6.941 11.610 1.00 94.06 116 GLU A C 1
ATOM 948 O O . GLU A 1 116 ? -6.688 -7.825 12.332 1.00 94.06 116 GLU A O 1
ATOM 953 N N . LEU A 1 117 ? -6.758 -5.669 11.689 1.00 93.38 117 LEU A N 1
ATOM 954 C CA . LEU A 1 117 ? -5.705 -5.193 12.581 1.00 93.38 117 LEU A CA 1
ATOM 955 C C . LEU A 1 117 ? -6.092 -5.290 14.071 1.00 93.38 117 LEU A C 1
ATOM 957 O O . LEU A 1 117 ? -5.253 -5.596 14.926 1.00 93.38 117 LEU A O 1
ATOM 961 N N . TYR A 1 118 ? -7.366 -5.074 14.411 1.00 94.62 118 TYR A N 1
ATOM 962 C CA . TYR A 1 118 ? -7.868 -5.339 15.764 1.00 94.62 118 TYR A CA 1
ATOM 963 C C . TYR A 1 118 ? -7.951 -6.837 16.070 1.00 94.62 118 TYR A C 1
ATOM 965 O O . TYR A 1 118 ? -7.625 -7.269 17.179 1.00 94.62 118 TYR A O 1
ATOM 973 N N . ARG A 1 119 ? -8.352 -7.655 15.092 1.00 92.38 119 ARG A N 1
ATOM 974 C CA . ARG A 1 119 ? -8.426 -9.113 15.257 1.00 92.38 119 ARG A CA 1
ATOM 975 C C . ARG A 1 119 ? -7.048 -9.731 15.479 1.00 92.38 119 ARG A C 1
ATOM 977 O O . ARG A 1 119 ? -6.918 -10.580 16.361 1.00 92.38 119 ARG A O 1
ATOM 984 N N . SER A 1 120 ? -6.023 -9.285 14.752 1.00 90.69 120 SER A N 1
ATOM 985 C CA . SER A 1 120 ? -4.656 -9.811 14.888 1.00 90.69 120 SER A CA 1
ATOM 986 C C . SER A 1 120 ? -4.064 -9.579 16.286 1.00 90.69 120 SER A C 1
ATOM 988 O O . SER A 1 120 ? -3.326 -10.424 16.785 1.00 90.69 120 SER A O 1
ATOM 990 N N . THR A 1 121 ? -4.469 -8.505 16.972 1.00 89.31 121 THR A N 1
ATOM 991 C CA . THR A 1 121 ? -4.065 -8.191 18.359 1.00 89.31 121 THR A CA 1
ATOM 992 C C . THR A 1 121 ? -5.036 -8.695 19.426 1.00 89.31 121 THR A C 1
ATOM 994 O O . THR A 1 121 ? -4.921 -8.330 20.595 1.00 89.31 121 THR A O 1
ATOM 997 N N . LYS A 1 122 ? -6.003 -9.548 19.056 1.00 87.56 122 LYS A N 1
ATOM 998 C CA . LYS A 1 122 ? -7.053 -10.072 19.952 1.00 87.56 122 LYS A CA 1
ATOM 999 C C . LYS A 1 122 ? -7.920 -8.980 20.598 1.00 87.56 122 LYS A C 1
ATOM 1001 O O . LYS A 1 122 ? -8.627 -9.240 21.573 1.00 87.56 122 LYS A O 1
ATOM 1006 N N . ARG A 1 123 ? -7.944 -7.772 20.027 1.00 90.00 123 ARG A N 1
ATOM 1007 C CA . ARG A 1 123 ? -8.814 -6.656 20.427 1.00 90.00 123 ARG A CA 1
ATOM 1008 C C . ARG A 1 123 ? -10.213 -6.831 19.832 1.00 90.00 123 ARG A C 1
ATOM 1010 O O . ARG A 1 123 ? -10.731 -5.972 19.127 1.00 90.00 123 ARG A O 1
ATOM 1017 N N . LEU A 1 124 ? -10.840 -7.974 20.118 1.00 91.75 124 LEU A N 1
ATOM 1018 C CA . LEU A 1 124 ? -12.121 -8.359 19.516 1.00 91.75 124 LEU A CA 1
ATOM 1019 C C . LEU A 1 124 ? -13.243 -7.368 19.844 1.00 91.75 124 LEU A C 1
ATOM 1021 O O . LEU A 1 124 ? -14.079 -7.096 18.994 1.00 91.75 124 LEU A O 1
ATOM 1025 N N . LYS A 1 125 ? -13.236 -6.771 21.043 1.00 93.62 125 LYS A N 1
ATOM 1026 C CA . LYS A 1 125 ? -14.231 -5.755 21.425 1.00 93.62 125 LYS A CA 1
ATOM 1027 C C . LYS A 1 125 ? -14.184 -4.530 20.511 1.00 93.62 125 LYS A C 1
ATOM 1029 O O . LYS A 1 125 ? -15.234 -4.050 20.102 1.00 93.62 125 LYS A O 1
ATOM 1034 N N . ASP A 1 126 ? -12.982 -4.073 20.166 1.00 94.31 126 ASP A N 1
ATOM 1035 C CA . ASP A 1 126 ? -12.789 -2.918 19.286 1.00 94.31 126 ASP A CA 1
ATOM 1036 C C . ASP A 1 126 ? -13.174 -3.260 17.842 1.00 94.31 126 ASP A C 1
ATOM 1038 O O . ASP A 1 126 ? -13.825 -2.464 17.170 1.00 94.31 126 ASP A O 1
ATOM 1042 N N . ALA A 1 127 ? -12.859 -4.481 17.392 1.00 94.69 127 ALA A N 1
ATOM 1043 C CA . ALA A 1 127 ? -13.294 -4.986 16.092 1.00 94.69 127 ALA A CA 1
ATOM 1044 C C . ALA A 1 127 ? -14.832 -5.002 15.972 1.00 94.69 127 ALA A C 1
ATOM 1046 O O . ALA A 1 127 ? -15.384 -4.472 15.010 1.00 94.69 127 ALA A O 1
ATOM 1047 N N . VAL A 1 128 ? -15.528 -5.541 16.981 1.00 94.56 128 VAL A N 1
ATOM 1048 C CA . VAL A 1 128 ? -16.999 -5.596 17.032 1.00 94.56 128 VAL A CA 1
ATOM 1049 C C . VAL A 1 128 ? -17.611 -4.195 17.100 1.00 94.56 128 VAL A C 1
ATOM 1051 O O . VAL A 1 128 ? -18.538 -3.895 16.348 1.00 94.56 128 VAL A O 1
ATOM 1054 N N . ALA A 1 129 ? -17.077 -3.316 17.953 1.00 94.06 129 ALA A N 1
ATOM 1055 C CA . ALA A 1 129 ? -17.529 -1.929 18.043 1.00 94.06 129 ALA A CA 1
ATOM 1056 C C . ALA A 1 129 ? -17.413 -1.223 16.685 1.00 94.06 129 ALA A C 1
ATOM 1058 O O . ALA A 1 129 ? -18.371 -0.599 16.224 1.00 94.06 129 ALA A O 1
ATOM 1059 N N . ARG A 1 130 ? -16.284 -1.412 15.990 1.00 91.62 130 ARG A N 1
ATOM 1060 C CA . ARG A 1 130 ? -16.064 -0.820 14.672 1.00 91.62 130 ARG A CA 1
ATOM 1061 C C . ARG A 1 130 ? -17.036 -1.343 13.618 1.00 91.62 130 ARG A C 1
ATOM 1063 O O . ARG A 1 130 ? -17.462 -0.555 12.769 1.00 91.62 130 ARG A O 1
ATOM 1070 N N . CYS A 1 131 ? -17.387 -2.631 13.662 1.00 92.44 131 CYS A N 1
ATOM 1071 C CA . CYS A 1 131 ? -18.405 -3.209 12.786 1.00 92.44 131 CYS A CA 1
ATOM 1072 C C . CYS A 1 131 ? -19.763 -2.525 12.987 1.00 92.44 131 CYS A C 1
ATOM 1074 O O . CYS A 1 131 ? -20.356 -2.078 12.008 1.00 92.44 131 CYS A O 1
ATOM 1076 N N . HIS A 1 132 ? -20.205 -2.360 14.238 1.00 91.94 132 HIS A N 1
ATOM 1077 C CA . HIS A 1 132 ? -21.472 -1.694 14.554 1.00 91.94 132 HIS A CA 1
ATOM 1078 C C . HIS A 1 132 ? -21.491 -0.212 14.164 1.00 91.94 132 HIS A C 1
ATOM 1080 O O . HIS A 1 132 ? -22.495 0.288 13.660 1.00 91.94 132 HIS A O 1
ATOM 1086 N N . GLU A 1 133 ? -20.383 0.507 14.348 1.00 89.44 133 GLU A N 1
ATOM 1087 C CA . GLU A 1 133 ? -20.270 1.900 13.900 1.00 89.44 133 GLU A CA 1
ATOM 1088 C C . GLU A 1 133 ? -20.390 2.022 12.373 1.00 89.44 133 GLU A C 1
ATOM 1090 O O . GLU A 1 133 ? -21.055 2.932 11.870 1.00 89.44 133 GLU A O 1
ATOM 1095 N N . ALA A 1 134 ? -19.803 1.076 11.633 1.00 88.06 134 ALA A N 1
ATOM 1096 C CA . ALA A 1 134 ? -19.864 1.035 10.174 1.00 88.06 134 ALA A CA 1
ATOM 1097 C C . ALA A 1 134 ? -21.232 0.624 9.610 1.00 88.06 134 ALA A C 1
ATOM 1099 O O . ALA A 1 134 ? -21.487 0.905 8.442 1.00 88.06 134 ALA A O 1
ATOM 1100 N N . GLU A 1 135 ? -22.134 0.018 10.390 1.00 83.81 135 GLU A N 1
ATOM 1101 C CA . GLU A 1 135 ? -23.481 -0.351 9.911 1.00 83.81 135 GLU A CA 1
ATOM 1102 C C . GLU A 1 135 ? -24.294 0.859 9.427 1.00 83.81 135 GLU A C 1
ATOM 1104 O O . GLU A 1 135 ? -25.184 0.730 8.582 1.00 83.81 135 GLU A O 1
ATOM 1109 N N . ARG A 1 136 ? -23.972 2.053 9.939 1.00 86.75 136 ARG A N 1
ATOM 1110 C CA . ARG A 1 136 ? -24.593 3.317 9.519 1.00 86.75 136 ARG A CA 1
ATOM 1111 C C . ARG A 1 136 ? -24.138 3.765 8.129 1.00 86.75 136 ARG A C 1
ATOM 1113 O O . ARG A 1 136 ? -24.806 4.591 7.511 1.00 86.75 136 ARG A O 1
ATOM 1120 N N . ASN A 1 137 ? -23.021 3.232 7.639 1.00 90.25 137 ASN A N 1
ATOM 1121 C CA . ASN A 1 137 ? -22.461 3.567 6.344 1.00 90.25 137 ASN A CA 1
ATOM 1122 C C . ASN A 1 137 ? -23.067 2.679 5.246 1.00 90.25 137 ASN A C 1
ATOM 1124 O O . ASN A 1 137 ? -22.841 1.468 5.188 1.00 90.25 137 ASN A O 1
ATOM 1128 N N . ILE A 1 138 ? -23.836 3.300 4.349 1.00 89.88 138 ILE A N 1
ATOM 1129 C CA . ILE A 1 138 ? -24.541 2.599 3.270 1.00 89.88 138 ILE A CA 1
ATOM 1130 C C . ILE A 1 138 ? -23.556 1.906 2.318 1.00 89.88 138 ILE A C 1
ATOM 1132 O O . ILE A 1 138 ? -23.828 0.776 1.910 1.00 89.88 138 ILE A O 1
ATOM 1136 N N . ALA A 1 139 ? -22.421 2.543 2.006 1.00 91.75 139 ALA A N 1
ATOM 1137 C CA . ALA A 1 139 ? -21.432 2.012 1.068 1.00 91.75 139 ALA A CA 1
ATOM 1138 C C . ALA A 1 139 ? -20.810 0.706 1.585 1.00 91.75 139 ALA A C 1
ATOM 1140 O O . ALA A 1 139 ? -20.737 -0.287 0.856 1.00 91.75 139 ALA A O 1
ATOM 1141 N N . LEU A 1 140 ? -20.456 0.672 2.872 1.00 92.12 140 LEU A N 1
ATOM 1142 C CA . LEU A 1 140 ? -19.917 -0.526 3.517 1.00 92.12 140 LEU A CA 1
ATOM 1143 C C . LEU A 1 140 ? -20.958 -1.643 3.561 1.00 92.12 140 LEU A C 1
ATOM 1145 O O . LEU A 1 140 ? -20.678 -2.770 3.163 1.00 92.12 140 LEU A O 1
ATOM 1149 N N . ARG A 1 141 ? -22.196 -1.329 3.955 1.00 91.31 141 ARG A N 1
ATOM 1150 C CA . ARG A 1 141 ? -23.276 -2.323 4.037 1.00 91.31 141 ARG A CA 1
ATOM 1151 C C . ARG A 1 141 ? -23.580 -2.986 2.690 1.00 91.31 141 ARG A C 1
ATOM 1153 O O . ARG A 1 141 ? -23.970 -4.150 2.663 1.00 91.31 141 ARG A O 1
ATOM 1160 N N . SER A 1 142 ? -23.419 -2.262 1.582 1.00 92.31 142 SER A N 1
ATOM 1161 C CA . SER A 1 142 ? -23.608 -2.814 0.235 1.00 92.31 142 SER A CA 1
ATOM 1162 C C . SER A 1 142 ? -22.443 -3.672 -0.269 1.00 92.31 142 SER A C 1
ATOM 1164 O O . SER A 1 142 ? -22.623 -4.404 -1.239 1.00 92.31 142 SER A O 1
ATOM 1166 N N . SER A 1 143 ? -21.268 -3.609 0.365 1.00 94.81 143 SER A N 1
ATOM 1167 C CA . SER A 1 143 ? -20.097 -4.386 -0.052 1.00 94.81 143 SER A CA 1
ATOM 1168 C C . SER A 1 143 ? -20.172 -5.821 0.464 1.00 94.81 143 SER A C 1
ATOM 1170 O O . SER A 1 143 ? -20.384 -6.083 1.651 1.00 94.81 143 SER A O 1
ATOM 1172 N N . LEU A 1 144 ? -19.953 -6.775 -0.438 1.00 95.31 144 LEU A N 1
ATOM 1173 C CA . LEU A 1 144 ? -19.883 -8.189 -0.088 1.00 95.31 144 LEU A CA 1
ATOM 1174 C C . LEU A 1 144 ? -18.653 -8.486 0.781 1.00 95.31 144 LEU A C 1
ATOM 1176 O O . LEU A 1 144 ? -18.738 -9.250 1.742 1.00 95.31 144 LEU A O 1
ATOM 1180 N N . GLU A 1 145 ? -17.526 -7.856 0.458 1.00 95.50 145 GLU A N 1
ATOM 1181 C CA . GLU A 1 145 ? -16.257 -7.995 1.167 1.00 95.50 145 GLU A CA 1
ATOM 1182 C C . GLU A 1 145 ? -16.392 -7.537 2.623 1.00 95.50 145 GLU A C 1
ATOM 1184 O O . GLU A 1 145 ? -15.997 -8.261 3.540 1.00 95.50 145 GLU A O 1
ATOM 1189 N N . TRP A 1 146 ? -17.024 -6.379 2.846 1.00 95.81 146 TRP A N 1
ATOM 1190 C CA . TRP A 1 146 ? -17.286 -5.870 4.191 1.00 95.81 146 TRP A CA 1
ATOM 1191 C C . TRP A 1 146 ? -18.187 -6.817 4.986 1.00 95.81 146 TRP A C 1
ATOM 1193 O O . TRP A 1 146 ? -17.845 -7.209 6.100 1.00 95.81 146 TRP A O 1
ATOM 1203 N N . ASN A 1 147 ? -19.310 -7.247 4.405 1.00 94.88 147 ASN A N 1
ATOM 1204 C CA . ASN A 1 147 ? -20.232 -8.162 5.080 1.00 94.88 147 ASN A CA 1
ATOM 1205 C C . ASN A 1 147 ? -19.557 -9.496 5.445 1.00 94.88 147 ASN A C 1
ATOM 1207 O O . ASN A 1 147 ? -19.784 -10.024 6.534 1.00 94.88 147 ASN A O 1
ATOM 1211 N N . SER A 1 148 ? -18.679 -10.017 4.580 1.00 95.50 148 SER A N 1
ATOM 1212 C CA . SER A 1 148 ? -17.862 -11.198 4.883 1.00 95.50 148 SER A CA 1
ATOM 1213 C C . SER A 1 148 ? -16.948 -10.960 6.092 1.00 95.50 148 SER A C 1
ATOM 1215 O O . SER A 1 148 ? -16.920 -11.776 7.016 1.00 95.50 148 SER A O 1
ATOM 1217 N N . CYS A 1 149 ? -16.261 -9.813 6.138 1.00 94.75 149 CYS A N 1
ATOM 1218 C CA . CYS A 1 149 ? -15.410 -9.420 7.264 1.00 94.75 149 CYS A CA 1
ATOM 1219 C C . CYS A 1 149 ? -16.201 -9.320 8.582 1.00 94.75 149 CYS A C 1
ATOM 1221 O O . CYS A 1 149 ? -15.779 -9.872 9.602 1.00 94.75 149 CYS A O 1
ATOM 1223 N N . VAL A 1 150 ? -17.382 -8.694 8.561 1.00 94.81 150 VAL A N 1
ATOM 1224 C CA . VAL A 1 150 ? -18.267 -8.583 9.735 1.00 94.81 150 VAL A CA 1
ATOM 1225 C C . VAL A 1 150 ? -18.683 -9.966 10.234 1.00 94.81 150 VAL A C 1
ATOM 1227 O O . VAL A 1 150 ? -18.511 -10.273 11.413 1.00 94.81 150 VAL A O 1
ATOM 1230 N N . VAL A 1 151 ? -19.153 -10.846 9.344 1.00 94.38 151 VAL A N 1
ATOM 1231 C CA . VAL A 1 151 ? -19.555 -12.215 9.711 1.00 94.38 151 VAL A CA 1
ATOM 1232 C C . VAL A 1 151 ? -18.388 -13.007 10.305 1.00 94.38 151 VAL A C 1
ATOM 1234 O O . VAL A 1 151 ? -18.589 -13.773 11.243 1.00 94.38 151 VAL A O 1
ATOM 1237 N N . GLN A 1 152 ? -17.168 -12.839 9.793 1.00 93.62 152 GLN A N 1
ATOM 1238 C CA . GLN A 1 152 ? -15.981 -13.480 10.368 1.00 93.62 152 GLN A CA 1
ATOM 1239 C C . GLN A 1 152 ? -15.574 -12.912 11.733 1.00 93.62 152 GLN A C 1
ATOM 1241 O O . GLN A 1 152 ? -14.883 -13.595 12.482 1.00 93.62 152 GLN A O 1
ATOM 1246 N N . THR A 1 153 ? -15.948 -11.669 12.033 1.00 92.81 153 THR A N 1
ATOM 1247 C CA . THR A 1 153 ? -15.589 -10.976 13.279 1.00 92.81 153 THR A CA 1
ATOM 1248 C C . THR A 1 153 ? -16.579 -11.272 14.406 1.00 92.81 153 THR A C 1
ATOM 1250 O O . THR A 1 153 ? -16.183 -11.301 15.566 1.00 92.81 153 THR A O 1
ATOM 1253 N N . LEU A 1 154 ? -17.853 -11.499 14.069 1.00 90.25 154 LEU A N 1
ATOM 1254 C CA . LEU A 1 154 ? -18.930 -11.775 15.029 1.00 90.25 154 LEU A CA 1
ATOM 1255 C C . LEU A 1 154 ? -19.093 -13.264 15.394 1.00 90.25 154 LEU A C 1
ATOM 1257 O O . LEU A 1 154 ? -19.896 -13.575 16.273 1.00 9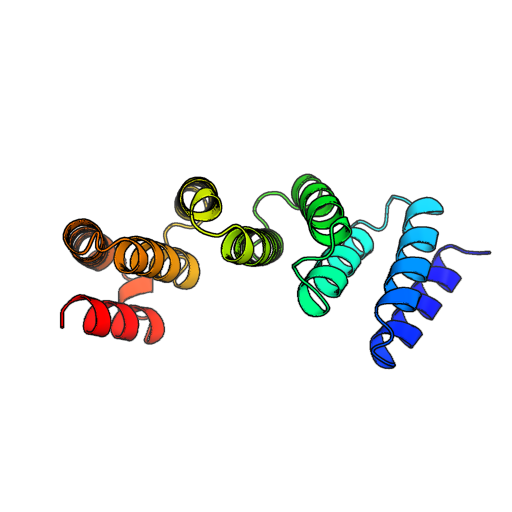0.25 154 LEU A O 1
ATOM 1261 N N . LYS A 1 155 ? -18.390 -14.170 14.705 1.00 83.56 155 LYS A N 1
ATOM 1262 C CA . LYS A 1 155 ? -18.349 -15.609 15.016 1.00 83.56 155 LYS A CA 1
ATOM 1263 C C . LYS A 1 155 ? -17.359 -15.905 16.134 1.00 83.56 155 LYS A C 1
ATOM 1265 O O . LYS A 1 155 ? -17.720 -16.735 16.995 1.00 83.56 155 LYS A O 1
#

Radius of gyration: 18.61 Å; chains: 1; bounding box: 46×31×46 Å

Secondary structure (DSSP, 8-state):
--HHHHHHHHHHHHHTT-HHHHHHHHHHHHHH-TT-HHHHHHHHHHHHHH-TT-HHHHHHHHHHHHHSTT-HHHHHHHHHHHHTSTHHHHHHHHHHHHHHHHH-TT-HHHHHHHHHHHHHTT-HHHHHHHHHHHTT-HHHHH-HHHHHHHHHHH-

pLDDT: mean 93.87, std 4.32, range [63.66, 98.25]